Protein AF-A0A2G9SAW3-F1 (afdb_monomer_lite)

Secondary structure (DSSP, 8-state):
-HHHHHHHHHHTT-TTTTHHHHHTTTTT--SHHHHHHHHHHHHHHHHHHHHHHHHT--

Radius of gyration: 12.12 Å; chains: 1; bounding box: 33×16×30 Å

InterPro domains:
  IPR039356 5'-deoxynucleotidase YfbR/HDDC2 [PTHR11845] (1-56)

Sequence (58 aa):
MILQALEYEELEKRPGTLQDFYDSTSGKFKHPGVVQLVSAIYEERNSNIAEEASSSQP

pLDDT: mean 90.97, std 9.53, range [46.03, 96.12]

Foldseek 3Di:
DLVVVLVVCVVVVNQPPPVVVVVVCPPVDDDPVVVVVVVVSVVVSVVSVVVSVVVPDD

Organism: Aquarana catesbeiana (NCBI:txid8400)

Structure (mmCIF, N/CA/C/O backbone):
data_AF-A0A2G9SAW3-F1
#
_entry.id   AF-A0A2G9SAW3-F1
#
loop_
_atom_site.group_PDB
_atom_site.id
_atom_site.type_symbol
_atom_site.label_atom_id
_atom_site.label_alt_id
_atom_site.label_comp_id
_atom_site.label_asym_id
_atom_site.label_entity_id
_atom_site.label_seq_id
_atom_site.pdbx_PDB_ins_code
_atom_site.Cartn_x
_atom_site.Cartn_y
_atom_site.Cartn_z
_atom_site.occupancy
_atom_site.B_iso_or_equiv
_atom_site.auth_seq_id
_atom_site.auth_comp_id
_atom_site.auth_asym_id
_atom_site.auth_atom_id
_atom_site.pdbx_PDB_model_num
ATOM 1 N N . MET A 1 1 ? 8.253 2.663 -1.845 1.00 84.38 1 MET A N 1
ATOM 2 C CA . MET A 1 1 ? 6.950 3.360 -1.805 1.00 84.38 1 MET A CA 1
ATOM 3 C C . MET A 1 1 ? 5.909 2.508 -1.106 1.00 84.38 1 MET A C 1
ATOM 5 O O . MET A 1 1 ? 5.465 2.930 -0.056 1.00 84.38 1 MET A O 1
ATOM 9 N N . ILE A 1 2 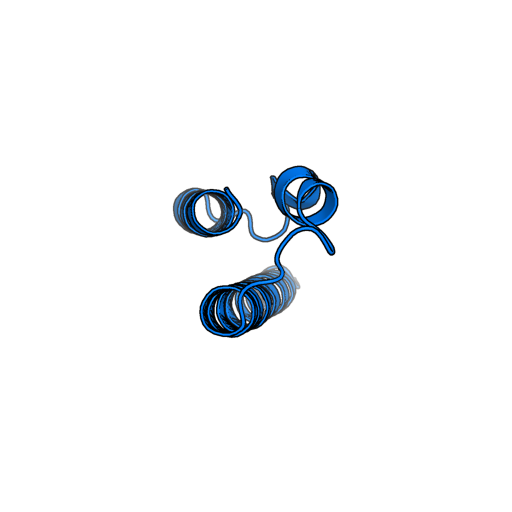? 5.591 1.303 -1.594 1.00 94.44 2 ILE A N 1
ATOM 10 C CA . ILE A 1 2 ? 4.592 0.448 -0.925 1.00 94.44 2 ILE A CA 1
ATOM 11 C C . ILE A 1 2 ? 5.031 -0.103 0.440 1.00 94.44 2 ILE A C 1
ATOM 13 O O . ILE A 1 2 ? 4.207 -0.170 1.332 1.00 94.44 2 ILE A O 1
ATOM 17 N N . LEU A 1 3 ? 6.321 -0.406 0.644 1.00 94.69 3 LEU A N 1
ATOM 18 C CA . LEU A 1 3 ? 6.816 -0.867 1.952 1.00 94.69 3 LEU A CA 1
ATOM 19 C C . LEU A 1 3 ? 6.579 0.179 3.052 1.00 94.69 3 LEU A C 1
ATOM 21 O O . LEU A 1 3 ? 6.012 -0.125 4.084 1.00 94.69 3 LEU A O 1
ATOM 25 N N . GLN A 1 4 ? 6.930 1.437 2.784 1.00 95.31 4 GLN A N 1
ATOM 26 C CA . GLN A 1 4 ? 6.671 2.535 3.722 1.00 95.31 4 GLN A CA 1
ATOM 27 C C . GLN A 1 4 ? 5.172 2.768 3.932 1.00 95.31 4 GLN A C 1
ATOM 29 O O . GLN A 1 4 ? 4.757 3.126 5.026 1.00 95.31 4 GLN A O 1
ATOM 34 N N . ALA A 1 5 ? 4.347 2.571 2.897 1.00 95.88 5 ALA A N 1
ATOM 35 C CA . ALA A 1 5 ? 2.898 2.653 3.045 1.00 95.88 5 ALA A CA 1
ATOM 36 C C . ALA A 1 5 ? 2.368 1.562 3.992 1.00 95.88 5 ALA A C 1
ATOM 38 O O . ALA A 1 5 ? 1.535 1.872 4.832 1.00 95.88 5 ALA A O 1
ATOM 39 N N . LEU A 1 6 ? 2.879 0.327 3.904 1.00 95.50 6 LEU A N 1
ATOM 40 C CA . LEU A 1 6 ? 2.570 -0.737 4.866 1.00 95.50 6 LEU A CA 1
ATOM 41 C C . LEU A 1 6 ? 2.959 -0.327 6.294 1.00 95.50 6 LEU A C 1
ATOM 43 O O . LEU A 1 6 ? 2.113 -0.336 7.180 1.00 95.50 6 LEU A O 1
ATOM 47 N N . GLU A 1 7 ? 4.202 0.118 6.494 1.00 94.75 7 GLU A N 1
ATOM 48 C CA . GLU A 1 7 ? 4.708 0.532 7.813 1.00 94.75 7 GLU A CA 1
ATOM 49 C C . GLU A 1 7 ? 3.854 1.654 8.437 1.00 94.75 7 GLU A C 1
ATOM 51 O O . GLU A 1 7 ? 3.590 1.645 9.639 1.00 94.75 7 GLU A O 1
ATOM 56 N N . TYR A 1 8 ? 3.388 2.618 7.633 1.00 96.00 8 TYR A N 1
ATOM 57 C CA . TYR A 1 8 ? 2.489 3.673 8.111 1.00 96.00 8 TYR A CA 1
ATOM 58 C C . TYR A 1 8 ? 1.081 3.163 8.425 1.00 96.00 8 TYR A C 1
ATOM 60 O O . TYR A 1 8 ? 0.515 3.556 9.444 1.00 96.00 8 TYR A O 1
ATOM 68 N N . GLU A 1 9 ? 0.518 2.293 7.583 1.00 94.25 9 GLU A N 1
ATOM 69 C CA . GLU A 1 9 ? -0.784 1.669 7.840 1.00 94.25 9 GLU A CA 1
ATOM 70 C C . GLU A 1 9 ? -0.772 0.877 9.162 1.00 94.25 9 GLU A C 1
ATOM 72 O O . GLU A 1 9 ? -1.730 0.957 9.933 1.00 94.25 9 GLU A O 1
ATOM 77 N N . GLU A 1 10 ? 0.324 0.177 9.463 1.00 93.38 10 GLU A N 1
ATOM 78 C CA . GLU A 1 10 ? 0.523 -0.543 10.726 1.00 93.38 10 GLU A CA 1
ATOM 79 C C . GLU A 1 10 ? 0.701 0.404 11.915 1.00 93.38 10 GLU A C 1
ATOM 81 O O . GLU A 1 10 ? 0.030 0.252 12.940 1.00 93.38 10 GLU A O 1
ATOM 86 N N . LEU A 1 11 ? 1.567 1.415 11.775 1.00 94.19 11 LEU A N 1
ATOM 87 C CA . LEU A 1 11 ? 1.841 2.393 12.829 1.00 94.19 11 LEU A CA 1
ATOM 88 C C . LEU A 1 11 ? 0.576 3.160 13.237 1.00 94.19 11 LEU A C 1
ATOM 90 O O . LEU A 1 11 ? 0.350 3.408 14.423 1.00 94.19 11 LEU A O 1
ATOM 94 N N . GLU A 1 12 ? -0.252 3.532 12.261 1.00 93.62 12 GLU A N 1
ATOM 95 C CA . GLU A 1 12 ? -1.505 4.250 12.492 1.00 93.62 12 GLU A CA 1
ATOM 96 C C . GLU A 1 12 ? -2.690 3.333 12.818 1.00 93.62 12 GLU A C 1
ATOM 98 O O . GLU A 1 12 ? -3.762 3.845 13.150 1.00 93.62 12 GLU A O 1
ATOM 103 N N . LYS A 1 13 ? -2.518 2.003 12.748 1.00 90.38 13 LYS A N 1
ATOM 104 C CA . LYS A 1 13 ? -3.597 1.003 12.864 1.00 90.38 13 LYS A CA 1
ATOM 105 C C . LYS A 1 13 ? -4.751 1.284 11.901 1.00 90.38 13 LYS A C 1
ATOM 107 O O . LYS A 1 13 ? -5.922 1.282 12.272 1.00 90.38 13 LYS A O 1
ATOM 112 N N . ARG A 1 14 ? -4.401 1.596 10.657 1.00 91.94 14 ARG A N 1
ATOM 113 C CA . ARG A 1 14 ? -5.338 1.916 9.575 1.00 91.94 14 ARG A CA 1
ATOM 114 C C . ARG A 1 14 ? -5.007 1.098 8.327 1.00 91.94 14 ARG A C 1
ATOM 116 O O . ARG A 1 14 ? -4.693 1.679 7.281 1.00 91.94 14 ARG A O 1
ATOM 123 N N . PRO A 1 15 ? -5.059 -0.241 8.415 1.00 92.06 15 PRO A N 1
ATOM 124 C CA . PRO A 1 15 ? -4.767 -1.094 7.274 1.00 92.06 15 PRO A CA 1
ATOM 125 C C . PRO A 1 15 ? -5.724 -0.786 6.119 1.00 92.06 15 PRO A C 1
ATOM 127 O O . PRO A 1 15 ? -6.916 -0.551 6.320 1.0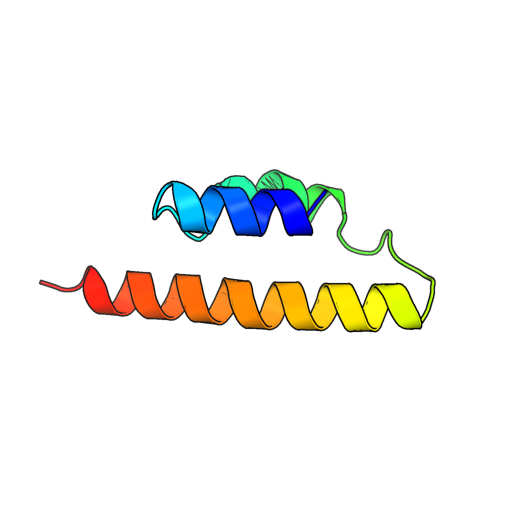0 92.06 15 PRO A O 1
ATOM 130 N N . GLY A 1 16 ? -5.196 -0.735 4.895 1.00 91.31 16 GLY A N 1
ATOM 131 C CA . GLY A 1 16 ? -6.003 -0.469 3.701 1.00 91.31 16 GLY A CA 1
ATOM 132 C C . GLY A 1 16 ? -6.106 1.003 3.284 1.00 91.31 16 GLY A C 1
ATOM 133 O O . GLY A 1 16 ? -6.495 1.279 2.149 1.00 91.31 16 GLY A O 1
ATOM 134 N N . THR A 1 17 ? -5.756 1.956 4.154 1.00 93.00 17 THR A N 1
ATOM 135 C CA . THR A 1 17 ? -6.000 3.391 3.905 1.00 93.00 17 THR A CA 1
ATOM 136 C C . THR A 1 17 ? -5.079 4.042 2.877 1.00 93.00 17 THR A C 1
ATOM 138 O O . THR A 1 17 ? -5.482 5.007 2.231 1.00 93.00 17 THR A O 1
ATOM 141 N N . LEU A 1 18 ? -3.875 3.513 2.662 1.00 94.44 18 LEU A N 1
ATOM 142 C CA . LEU A 1 18 ? -2.885 4.045 1.722 1.00 94.44 18 LEU A CA 1
ATOM 143 C C . LEU A 1 18 ? -2.899 3.292 0.381 1.00 94.44 18 LEU A C 1
ATOM 145 O O . LEU A 1 18 ? -1.863 3.146 -0.273 1.00 94.44 18 LEU A O 1
ATOM 149 N N . GLN A 1 19 ? -4.079 2.834 -0.054 1.00 93.69 19 GLN A N 1
ATOM 150 C CA . GLN A 1 19 ? -4.278 2.068 -1.292 1.00 93.69 19 GLN A CA 1
ATOM 151 C C . GLN A 1 19 ? -3.710 2.763 -2.540 1.00 93.69 19 GLN A C 1
ATOM 153 O O . GLN A 1 19 ? -3.111 2.101 -3.387 1.00 93.69 19 GLN A O 1
ATOM 158 N N . ASP A 1 20 ? -3.799 4.092 -2.623 1.00 94.94 20 ASP A N 1
ATOM 159 C CA . ASP A 1 20 ? -3.307 4.874 -3.765 1.00 94.94 20 ASP A CA 1
ATOM 160 C C . ASP A 1 20 ? -1.814 4.621 -4.064 1.00 94.94 20 ASP A C 1
ATOM 162 O O . ASP A 1 20 ? -1.379 4.615 -5.223 1.00 94.94 20 ASP A O 1
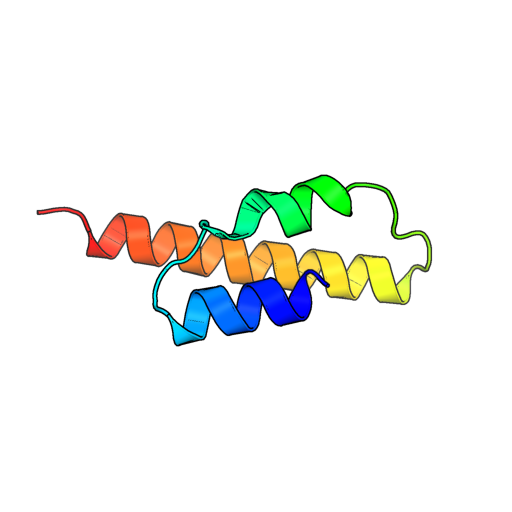ATOM 166 N N . PHE A 1 21 ? -1.002 4.349 -3.034 1.00 94.62 21 PHE A N 1
ATOM 167 C CA . PHE A 1 21 ? 0.413 4.010 -3.209 1.00 94.62 21 PHE A CA 1
ATOM 168 C C . PHE A 1 21 ? 0.603 2.635 -3.863 1.00 94.62 21 PHE A C 1
ATOM 170 O O . PHE A 1 21 ? 1.511 2.462 -4.683 1.00 94.62 21 PHE A O 1
ATOM 177 N N . TYR A 1 22 ? -0.261 1.673 -3.551 1.00 94.69 22 TYR A N 1
ATOM 178 C CA . TYR A 1 22 ? -0.255 0.341 -4.155 1.00 94.69 22 TYR A CA 1
ATOM 179 C C . TYR A 1 22 ? -0.718 0.407 -5.611 1.00 94.69 22 TYR A C 1
ATOM 181 O O . TYR A 1 22 ? 0.000 -0.041 -6.510 1.00 94.69 22 TYR A O 1
ATOM 189 N N . ASP A 1 23 ? -1.830 1.091 -5.868 1.00 94.75 23 ASP A N 1
ATOM 190 C CA . ASP A 1 23 ? -2.388 1.241 -7.213 1.00 94.75 23 ASP A CA 1
ATOM 191 C C . ASP A 1 23 ? -1.421 1.984 -8.142 1.00 94.75 23 ASP A C 1
ATOM 193 O O . ASP A 1 23 ? -1.164 1.553 -9.270 1.00 94.75 23 ASP A O 1
ATOM 197 N N . SER A 1 24 ? -0.774 3.044 -7.642 1.00 94.31 24 SER A N 1
ATOM 198 C CA . SER A 1 24 ? 0.215 3.803 -8.415 1.00 94.31 24 SER A CA 1
ATOM 199 C C . SER A 1 24 ? 1.465 2.997 -8.782 1.00 94.31 24 SER A C 1
ATOM 201 O O . SER A 1 24 ? 2.205 3.409 -9.680 1.00 94.31 24 SER A O 1
ATOM 203 N N . THR A 1 25 ? 1.730 1.865 -8.125 1.00 92.50 25 THR A N 1
ATOM 204 C CA . THR A 1 25 ? 2.909 1.019 -8.377 1.00 92.50 25 THR A CA 1
ATOM 205 C C . THR A 1 25 ? 2.576 -0.332 -9.008 1.00 92.50 25 THR A C 1
ATOM 207 O O . THR A 1 25 ? 3.490 -1.068 -9.400 1.00 92.50 25 THR A O 1
ATOM 210 N N . SER A 1 26 ? 1.290 -0.628 -9.200 1.00 91.56 26 SER A N 1
ATOM 211 C CA . SER A 1 26 ? 0.821 -1.850 -9.847 1.00 91.56 26 SER A CA 1
ATOM 212 C C . SER A 1 26 ? 1.447 -2.031 -11.235 1.00 91.56 26 SER A C 1
ATOM 214 O O . SER A 1 26 ? 1.484 -1.121 -12.065 1.00 91.56 26 SER A O 1
ATOM 216 N N . GLY A 1 27 ? 2.035 -3.207 -11.472 1.00 90.12 27 GLY A N 1
ATOM 217 C CA . GLY A 1 27 ? 2.684 -3.563 -12.739 1.00 90.12 27 GLY A CA 1
ATOM 218 C C . GLY A 1 27 ? 4.000 -2.835 -13.064 1.00 90.12 27 GLY A C 1
ATOM 219 O O . GLY A 1 27 ? 4.604 -3.138 -14.103 1.00 90.12 27 GLY A O 1
ATOM 220 N N . LYS A 1 28 ? 4.480 -1.919 -12.206 1.00 94.00 28 LYS A N 1
ATOM 221 C CA . LYS A 1 28 ? 5.719 -1.147 -12.437 1.00 94.00 28 LYS A CA 1
ATOM 222 C C . LYS A 1 28 ? 6.996 -1.904 -12.060 1.00 94.00 28 LYS A C 1
ATOM 224 O O . LYS A 1 28 ? 8.056 -1.622 -12.613 1.00 94.00 28 LYS A O 1
ATOM 229 N N . PHE A 1 29 ? 6.912 -2.891 -11.170 1.00 93.00 29 PHE A N 1
ATOM 230 C CA . PHE A 1 29 ? 8.057 -3.717 -10.782 1.00 93.00 29 PHE A CA 1
ATOM 231 C C . PHE A 1 29 ? 8.314 -4.831 -11.807 1.00 93.00 29 PHE A C 1
ATOM 233 O O . PHE A 1 29 ? 7.403 -5.574 -12.165 1.00 93.00 29 PHE A O 1
ATOM 240 N N . LYS A 1 30 ? 9.559 -4.943 -12.293 1.00 93.38 30 LYS A N 1
ATOM 241 C CA . LYS A 1 30 ? 9.972 -5.945 -13.302 1.00 93.38 30 LYS A CA 1
ATOM 242 C C . LYS A 1 30 ? 11.115 -6.852 -12.848 1.00 93.38 30 LYS A C 1
ATOM 244 O O . LYS A 1 30 ? 11.290 -7.934 -13.393 1.00 93.38 30 LYS A O 1
ATOM 249 N N . HIS A 1 31 ? 11.902 -6.419 -11.865 1.00 96.00 31 HIS A N 1
ATOM 250 C CA . HIS A 1 31 ? 13.031 -7.199 -11.371 1.00 96.00 31 HIS A CA 1
ATOM 251 C C . HIS A 1 31 ? 12.530 -8.390 -10.531 1.00 96.00 31 HIS A C 1
ATOM 253 O O . HIS A 1 31 ? 11.791 -8.150 -9.574 1.00 96.00 31 HIS A O 1
ATOM 259 N N . PRO A 1 32 ? 12.944 -9.643 -10.807 1.00 93.00 32 PRO A N 1
ATOM 260 C CA . PRO A 1 32 ? 12.405 -10.833 -10.137 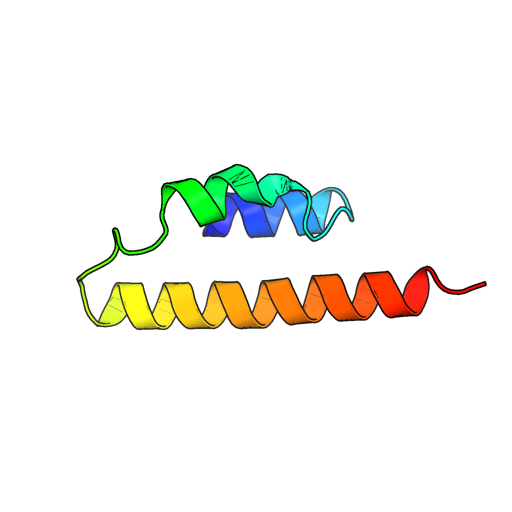1.00 93.00 32 PRO A CA 1
ATOM 261 C C . PRO A 1 32 ? 12.483 -10.793 -8.607 1.00 93.00 32 PRO A C 1
ATOM 263 O O . PRO A 1 32 ? 11.535 -11.177 -7.931 1.00 93.00 32 PRO A O 1
ATOM 266 N N . GLY A 1 33 ? 13.585 -10.282 -8.046 1.00 94.94 33 GLY A N 1
ATOM 267 C CA . GLY A 1 33 ? 13.719 -10.134 -6.591 1.00 94.94 33 GLY A CA 1
ATOM 268 C C . GLY A 1 33 ? 12.785 -9.074 -5.999 1.00 94.94 33 GLY A C 1
ATOM 269 O O . GLY A 1 33 ? 12.289 -9.233 -4.891 1.00 94.94 33 GLY A O 1
ATOM 270 N N . VAL A 1 34 ? 12.482 -8.017 -6.759 1.00 93.75 34 VAL A N 1
ATOM 271 C CA . VAL A 1 34 ? 11.558 -6.967 -6.307 1.00 93.75 34 VAL A CA 1
ATOM 272 C C . VAL A 1 34 ? 10.116 -7.451 -6.411 1.00 93.75 34 VAL A C 1
ATOM 274 O O . VAL A 1 34 ? 9.325 -7.161 -5.530 1.00 93.75 34 VAL A O 1
ATOM 277 N N . VAL A 1 35 ? 9.773 -8.232 -7.439 1.00 94.69 35 VAL A N 1
ATOM 278 C CA . VAL A 1 35 ? 8.438 -8.842 -7.568 1.00 94.69 35 VAL A CA 1
ATOM 279 C C . VAL A 1 35 ? 8.149 -9.795 -6.406 1.00 94.69 35 VAL A C 1
ATOM 281 O O . VAL A 1 35 ? 7.048 -9.762 -5.862 1.00 94.69 35 VAL A O 1
ATOM 284 N N . GLN A 1 36 ? 9.136 -10.594 -5.985 1.00 95.25 36 GLN A N 1
ATOM 285 C CA . GLN A 1 36 ? 9.007 -11.451 -4.799 1.00 95.25 36 GLN A CA 1
ATOM 286 C C . GLN A 1 36 ? 8.773 -10.625 -3.530 1.00 95.25 36 GLN A C 1
ATOM 288 O O . GLN A 1 36 ? 7.824 -10.890 -2.800 1.00 95.25 36 GLN A O 1
ATOM 293 N N . LEU A 1 37 ? 9.577 -9.578 -3.315 1.00 95.19 37 LEU A N 1
ATOM 294 C CA . LEU A 1 37 ? 9.408 -8.673 -2.176 1.00 95.19 37 LEU A CA 1
ATOM 295 C C . LEU A 1 37 ? 8.027 -7.998 -2.171 1.00 95.19 37 LEU A C 1
ATOM 297 O O . LEU A 1 37 ? 7.362 -7.944 -1.147 1.00 95.19 37 LEU A O 1
ATOM 301 N N . VAL A 1 38 ? 7.583 -7.500 -3.325 1.00 94.88 38 VAL A N 1
ATOM 302 C CA . VAL A 1 38 ? 6.272 -6.860 -3.489 1.00 94.88 38 VAL A CA 1
ATOM 303 C C . VAL A 1 38 ? 5.143 -7.844 -3.186 1.00 94.88 38 VAL A C 1
ATOM 305 O O . VAL A 1 38 ? 4.172 -7.457 -2.549 1.00 94.88 38 VAL A O 1
ATOM 308 N N . SER A 1 39 ? 5.277 -9.105 -3.603 1.00 94.81 39 SER A N 1
ATOM 309 C CA . SER A 1 39 ? 4.276 -10.142 -3.319 1.00 94.81 39 SER A CA 1
ATOM 310 C C . SER A 1 39 ? 4.148 -10.393 -1.815 1.00 94.81 39 SER A C 1
ATOM 312 O O . SER A 1 39 ? 3.034 -10.369 -1.307 1.00 94.81 39 SER A O 1
ATOM 314 N N . ALA A 1 40 ? 5.273 -10.511 -1.098 1.00 95.88 40 ALA A N 1
ATOM 315 C CA . ALA A 1 40 ? 5.271 -10.654 0.360 1.00 95.88 40 ALA A CA 1
ATOM 316 C C . ALA A 1 40 ? 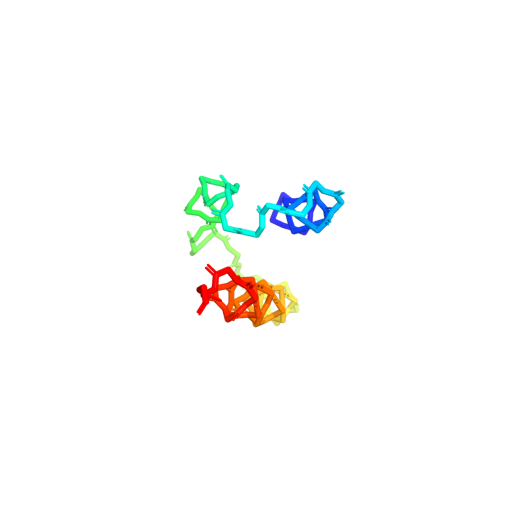4.599 -9.458 1.061 1.00 95.88 40 ALA A C 1
ATOM 318 O O . ALA A 1 40 ? 3.768 -9.649 1.942 1.00 95.88 40 ALA A O 1
ATOM 319 N N . ILE A 1 41 ? 4.878 -8.229 0.605 1.00 95.69 41 ILE A N 1
ATOM 320 C CA . ILE A 1 41 ? 4.238 -7.008 1.127 1.00 95.69 41 ILE A CA 1
ATOM 321 C C . ILE A 1 41 ? 2.714 -7.042 0.921 1.00 95.69 41 ILE A C 1
ATOM 323 O O . ILE A 1 41 ? 1.961 -6.660 1.814 1.00 95.69 41 ILE A O 1
ATOM 327 N N . TYR A 1 42 ? 2.236 -7.482 -0.249 1.00 95.25 42 TYR A N 1
ATOM 328 C CA . TYR A 1 42 ? 0.795 -7.596 -0.509 1.00 95.25 42 TYR A CA 1
ATOM 329 C C . TYR A 1 42 ? 0.125 -8.666 0.363 1.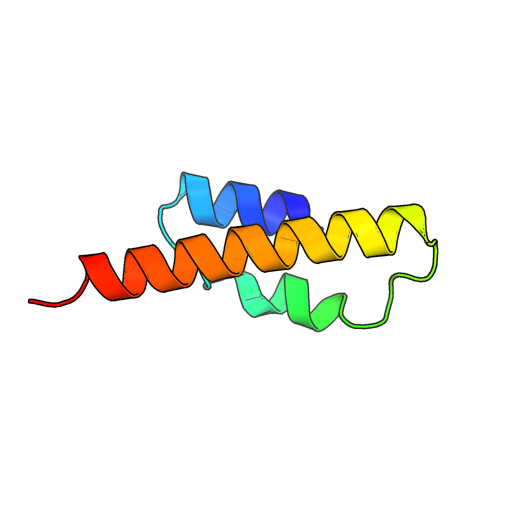00 95.25 42 TYR A C 1
ATOM 331 O O . TYR A 1 42 ? -1.001 -8.457 0.812 1.00 95.25 42 TYR A O 1
ATOM 339 N N . GLU A 1 43 ? 0.791 -9.797 0.601 1.00 96.12 43 GLU A N 1
ATOM 340 C CA . GLU A 1 43 ? 0.285 -10.868 1.469 1.00 96.12 43 GLU A CA 1
ATOM 341 C C . GLU A 1 43 ? 0.155 -10.407 2.926 1.00 96.12 43 GLU A C 1
ATOM 343 O O . GLU A 1 43 ? -0.903 -10.584 3.536 1.00 96.12 43 GLU A O 1
ATOM 348 N N . GLU A 1 44 ? 1.195 -9.765 3.458 1.00 95.62 44 GLU A N 1
ATOM 349 C CA . GLU A 1 44 ? 1.211 -9.207 4.813 1.00 95.62 44 GLU A CA 1
ATOM 350 C C . GLU A 1 44 ? 0.119 -8.148 4.984 1.00 95.62 44 GLU A C 1
ATOM 352 O O . GLU A 1 44 ? -0.749 -8.271 5.849 1.00 95.62 44 GLU A O 1
ATOM 357 N N . ARG A 1 45 ? 0.055 -7.176 4.067 1.00 95.25 45 ARG A N 1
ATOM 358 C CA . ARG A 1 45 ? -0.982 -6.142 4.090 1.00 95.25 45 ARG A CA 1
ATOM 359 C C . ARG A 1 45 ? -2.394 -6.715 4.073 1.00 95.25 45 ARG A C 1
ATOM 361 O O . ARG A 1 45 ? -3.251 -6.265 4.830 1.00 95.25 45 ARG A O 1
ATOM 368 N N . ASN A 1 46 ? -2.665 -7.664 3.178 1.00 94.94 46 ASN A N 1
ATOM 369 C CA . ASN A 1 46 ? -4.000 -8.244 3.048 1.00 94.94 46 ASN A CA 1
ATOM 370 C C . ASN A 1 46 ? -4.396 -9.024 4.305 1.00 94.94 46 ASN A C 1
ATOM 372 O O . ASN A 1 46 ? -5.569 -9.006 4.677 1.00 94.94 46 ASN A O 1
ATOM 376 N N . SER A 1 47 ? -3.426 -9.661 4.965 1.00 95.31 47 SER A N 1
ATOM 377 C CA . SER A 1 47 ? -3.634 -10.312 6.259 1.00 95.31 47 SER A CA 1
ATOM 378 C C . SER A 1 47 ? -4.016 -9.279 7.321 1.00 95.31 47 SER A C 1
ATOM 380 O O . SER A 1 47 ? -5.060 -9.429 7.946 1.00 95.31 47 SER A O 1
ATOM 382 N N . ASN A 1 48 ? -3.281 -8.167 7.419 1.00 92.94 48 ASN A N 1
ATOM 383 C CA . ASN A 1 48 ? -3.585 -7.080 8.359 1.00 92.94 48 ASN A CA 1
ATOM 384 C C . ASN A 1 48 ? -4.972 -6.451 8.113 1.00 92.94 48 ASN A C 1
ATOM 386 O O . ASN A 1 48 ? -5.705 -6.163 9.058 1.00 92.94 48 ASN A O 1
ATOM 390 N N . ILE A 1 49 ? -5.368 -6.258 6.848 1.00 93.25 49 ILE A N 1
ATOM 391 C CA . ILE A 1 49 ? -6.711 -5.762 6.490 1.00 93.25 49 ILE A CA 1
ATOM 392 C C . ILE A 1 49 ? -7.793 -6.759 6.923 1.00 93.25 49 ILE A C 1
ATOM 394 O O . ILE A 1 49 ? -8.830 -6.353 7.447 1.00 93.25 49 ILE A O 1
ATOM 398 N N . ALA A 1 50 ? -7.573 -8.056 6.698 1.00 92.75 50 ALA A N 1
ATOM 399 C CA . ALA A 1 50 ? -8.519 -9.095 7.093 1.00 92.75 50 ALA A CA 1
ATOM 400 C C . ALA A 1 50 ? -8.640 -9.209 8.622 1.00 92.75 50 ALA A C 1
ATOM 402 O O . ALA A 1 50 ? -9.750 -9.348 9.139 1.00 92.75 50 ALA A O 1
ATOM 403 N N . GLU A 1 51 ? -7.521 -9.108 9.343 1.00 90.94 51 GLU A N 1
ATOM 404 C CA . GLU A 1 51 ? -7.500 -9.089 10.805 1.00 90.94 51 GLU A CA 1
ATOM 405 C C . GLU A 1 51 ? -8.272 -7.886 11.357 1.00 90.94 51 GLU A C 1
ATOM 407 O O . GLU A 1 51 ? -9.141 -8.070 12.211 1.00 90.94 51 GLU A O 1
ATOM 412 N N . GLU A 1 52 ? -8.059 -6.683 10.818 1.00 88.50 52 GLU A N 1
ATOM 413 C CA . GLU A 1 52 ? -8.790 -5.486 11.254 1.00 88.50 52 GLU A CA 1
ATOM 414 C C . GLU A 1 52 ? -10.286 -5.541 10.910 1.00 88.50 52 GLU A C 1
ATOM 416 O O . GLU A 1 52 ? -11.138 -5.116 11.693 1.00 88.50 52 GLU A O 1
ATOM 421 N N . ALA A 1 53 ? -10.643 -6.127 9.765 1.00 83.88 53 ALA A N 1
ATOM 422 C CA . ALA A 1 53 ? -12.041 -6.377 9.430 1.00 83.88 53 ALA A CA 1
ATOM 423 C C . ALA A 1 53 ? -12.705 -7.349 10.425 1.00 83.88 53 ALA A C 1
ATOM 425 O O . ALA A 1 53 ? -13.891 -7.205 10.723 1.00 83.88 53 ALA A O 1
ATOM 426 N N . SER A 1 54 ? -11.947 -8.311 10.964 1.00 79.50 54 SER A N 1
ATOM 427 C CA . SER A 1 54 ? -12.435 -9.258 11.974 1.00 79.50 54 SER A CA 1
ATOM 428 C C . SER A 1 54 ? -12.501 -8.670 13.391 1.00 79.50 54 SER A C 1
ATOM 430 O O . SER A 1 54 ? -13.397 -9.034 14.152 1.00 79.50 54 SER A O 1
ATOM 432 N N . SER A 1 55 ? -11.601 -7.741 13.739 1.00 73.25 55 SER A N 1
ATOM 433 C CA . SER A 1 55 ? -11.576 -7.047 15.036 1.00 73.25 55 SER A CA 1
ATOM 434 C C . SER A 1 55 ? -12.655 -5.960 15.146 1.00 73.25 55 SER A C 1
ATOM 436 O O . SER A 1 55 ? -13.114 -5.652 16.244 1.00 73.25 55 SER A O 1
ATOM 438 N N . SER A 1 56 ? -13.084 -5.411 14.005 1.00 63.22 56 SER A N 1
ATOM 439 C CA . SER A 1 56 ? -14.086 -4.343 13.899 1.00 63.22 56 SER A CA 1
ATOM 440 C C . SER A 1 56 ? -15.540 -4.839 13.833 1.00 63.22 56 SER A C 1
ATOM 442 O O . SER A 1 56 ? -16.452 -4.035 13.616 1.00 63.22 56 SER A O 1
ATOM 444 N N . GLN A 1 57 ? -15.788 -6.143 13.998 1.00 46.03 57 GLN A N 1
ATOM 445 C CA . GLN A 1 57 ? -17.140 -6.709 14.008 1.00 46.03 57 GLN A CA 1
ATOM 446 C C . GLN A 1 57 ? -17.729 -6.651 15.442 1.00 46.03 57 GLN A C 1
ATOM 448 O O . GLN A 1 57 ? -17.047 -7.079 16.372 1.00 46.03 57 GLN A O 1
ATOM 453 N N . PRO A 1 58 ? -18.944 -6.093 15.639 1.00 54.34 58 PRO A N 1
ATOM 454 C CA . PRO A 1 58 ? -19.528 -5.812 16.960 1.00 54.34 58 PRO A CA 1
ATOM 455 C C . PRO A 1 58 ? -19.918 -7.053 17.773 1.00 54.34 58 PRO A C 1
ATOM 457 O O . PRO A 1 58 ? -20.237 -8.101 17.163 1.00 54.34 58 PRO A O 1
#